Protein AF-A0A530HJR9-F1 (afdb_monomer_lite)

Sequence (172 aa):
MAAIALPEQTGTIELLASYIARRVVVLYAGSAAETLPGGGAPTRAVAVERAIEIIRNPGQGAEQDHAKARELIQILRNITRAGTDVSDEGTTQSELDELDRQLFGRAVELVELHADTIVGLAGNLADRIQVIKEHVTLDAPYLEGLPAVQNISVVEPIPIGDTTKADPIGQD

Secondary structure (DSSP, 8-state):
---PPPSS---SHHHHHHHHHHHHHHHHHHHHHHTS--TT-S-----HHHHHHHHHSTTSS-HHHHHHHHHHHHHHHHHH-TTS-TT-HHHHHHHHHHHHHHHHHHHHHHHHHTHHHHHHHHHHHHHHHHHHSS-----HHHHHT-HHHHT-PPPPPP----GGGSPPP---

Foldseek 3Di:
DDDDDDPDDQPDLVSVLLVLLVLLLVLLLVLQLVQADAPPDPARAGPLVSSCVLCVDPPSPSPVSNVSSLVSLLVSCCQQVVPDDPVPPVVSVVSSVVSNVLSNVVSRVLCRVLVVVSNVVVVVQVVVCVVPVDDDDCDPVNQCPDPSNVPPDDDDTRPRHDSVPPDPDDDD

Structure (mmCIF, N/CA/C/O backbone):
data_AF-A0A530HJR9-F1
#
_entry.id   AF-A0A530HJR9-F1
#
loop_
_atom_site.group_PDB
_atom_site.id
_atom_site.type_symbol
_atom_site.label_atom_id
_atom_site.label_alt_id
_atom_site.label_comp_id
_atom_site.label_asym_id
_atom_site.label_entity_id
_atom_site.label_seq_id
_atom_site.pdbx_PDB_ins_code
_atom_site.Cartn_x
_atom_site.Cartn_y
_atom_site.Cartn_z
_atom_site.occupancy
_atom_site.B_iso_or_equiv
_atom_site.auth_seq_id
_atom_site.auth_comp_id
_atom_site.auth_asym_id
_atom_site.auth_atom_id
_atom_site.pdbx_PDB_model_num
ATOM 1 N N . MET A 1 1 ? -22.389 21.493 7.818 1.00 37.75 1 MET A N 1
ATOM 2 C CA . MET A 1 1 ? -22.276 20.078 7.406 1.00 37.75 1 MET A CA 1
ATOM 3 C C . MET A 1 1 ? -20.924 19.893 6.753 1.00 37.75 1 MET A C 1
ATOM 5 O O . MET A 1 1 ? -20.665 20.562 5.763 1.00 37.75 1 MET A O 1
ATOM 9 N N . ALA A 1 2 ? -20.063 19.058 7.327 1.00 41.16 2 ALA A N 1
ATOM 10 C CA . ALA A 1 2 ? -18.858 18.594 6.650 1.00 41.16 2 ALA A CA 1
ATOM 11 C C . ALA A 1 2 ? -19.210 17.278 5.945 1.00 41.16 2 ALA A C 1
ATOM 13 O O . ALA A 1 2 ? -19.809 16.403 6.564 1.00 41.16 2 ALA A O 1
ATOM 14 N N . ALA A 1 3 ? -18.901 17.171 4.655 1.00 54.25 3 ALA A N 1
ATOM 15 C CA . ALA A 1 3 ? -19.079 15.952 3.877 1.00 54.25 3 ALA A CA 1
ATOM 16 C C . ALA A 1 3 ? -17.716 15.552 3.313 1.00 54.25 3 ALA A C 1
ATOM 18 O O . ALA A 1 3 ? -17.012 16.390 2.750 1.00 54.25 3 ALA A O 1
ATOM 19 N N . ILE A 1 4 ? -17.342 14.287 3.492 1.00 58.69 4 ILE A N 1
ATOM 20 C CA . ILE A 1 4 ? -16.120 13.718 2.925 1.00 58.69 4 ILE A CA 1
ATOM 21 C C . ILE A 1 4 ? -16.528 12.985 1.650 1.00 58.69 4 ILE A C 1
ATOM 23 O O . ILE A 1 4 ? -17.324 12.049 1.700 1.00 58.69 4 ILE A O 1
ATOM 27 N N . ALA A 1 5 ? -16.014 13.435 0.507 1.00 65.25 5 ALA A N 1
ATOM 28 C CA . ALA A 1 5 ? -16.206 12.749 -0.762 1.00 65.25 5 ALA A CA 1
ATOM 29 C C . ALA A 1 5 ? -15.165 11.633 -0.894 1.00 65.25 5 ALA A C 1
ATOM 31 O O . ALA A 1 5 ? -13.962 11.891 -0.846 1.00 65.25 5 ALA A O 1
ATOM 32 N N . LEU A 1 6 ? -15.635 10.399 -1.062 1.00 64.44 6 LEU A N 1
ATOM 33 C CA . LEU A 1 6 ? -14.790 9.259 -1.394 1.00 64.44 6 LEU A CA 1
ATOM 34 C C . LEU A 1 6 ? -14.777 9.050 -2.919 1.00 64.44 6 LEU A C 1
ATOM 36 O O . LEU A 1 6 ? -15.765 9.374 -3.580 1.00 64.44 6 LEU A O 1
ATOM 40 N N . PRO A 1 7 ? -13.697 8.486 -3.487 1.00 71.38 7 PRO A N 1
ATOM 41 C CA . PRO A 1 7 ? -13.641 8.108 -4.902 1.00 71.38 7 PRO A CA 1
ATOM 42 C C . PRO A 1 7 ? -14.666 7.034 -5.289 1.00 71.38 7 PRO A C 1
ATOM 44 O O . PRO A 1 7 ? -15.003 6.903 -6.460 1.00 71.38 7 PRO A O 1
ATOM 47 N N . GLU A 1 8 ? -15.154 6.269 -4.310 1.00 69.56 8 GLU A N 1
ATOM 48 C CA . GLU A 1 8 ? -16.137 5.203 -4.479 1.00 69.56 8 GLU A CA 1
ATOM 49 C C . GLU A 1 8 ? -17.259 5.370 -3.444 1.00 69.56 8 GLU A C 1
ATOM 51 O O . GLU A 1 8 ? -17.004 5.737 -2.294 1.00 69.56 8 GLU A O 1
ATOM 56 N N . GLN A 1 9 ? -18.511 5.116 -3.840 1.00 71.75 9 GLN A N 1
ATOM 57 C CA . GLN A 1 9 ? -19.625 5.086 -2.893 1.00 71.75 9 GLN A CA 1
ATOM 58 C C . GLN A 1 9 ? -19.526 3.829 -2.029 1.00 71.75 9 GLN A C 1
ATOM 60 O O . GLN A 1 9 ? -19.603 2.712 -2.532 1.00 71.75 9 GLN A O 1
ATOM 65 N N . THR A 1 10 ? -19.409 4.004 -0.716 1.00 69.31 10 THR A N 1
ATOM 66 C CA . THR A 1 10 ? -19.407 2.892 0.238 1.00 69.31 10 THR A CA 1
ATOM 67 C C . THR A 1 10 ? -20.781 2.781 0.890 1.00 69.31 10 THR A C 1
ATOM 69 O O . THR A 1 10 ? -21.212 3.704 1.579 1.00 69.31 10 THR A O 1
ATOM 72 N N . GLY A 1 11 ? -21.477 1.664 0.671 1.00 69.44 11 GLY A N 1
ATOM 73 C CA . GLY A 1 11 ? -22.829 1.445 1.200 1.00 69.44 11 GLY A CA 1
ATOM 74 C C . GLY A 1 11 ? -22.893 1.074 2.686 1.00 69.44 11 GLY A C 1
ATOM 75 O O . GLY A 1 11 ? -23.970 1.148 3.270 1.00 69.44 11 GLY A O 1
ATOM 76 N N . THR A 1 12 ? -21.770 0.674 3.300 1.00 84.31 12 THR A N 1
ATOM 77 C CA . THR A 1 12 ? -21.701 0.238 4.707 1.00 84.31 12 THR A CA 1
ATOM 78 C C . THR A 1 12 ? -20.368 0.616 5.365 1.00 84.31 12 THR A C 1
ATOM 80 O O . THR A 1 12 ? -19.401 0.968 4.680 1.00 84.31 12 THR A O 1
ATOM 83 N N . ILE A 1 13 ? -20.303 0.529 6.699 1.00 84.56 13 ILE A N 1
ATOM 84 C CA . ILE A 1 13 ? -19.086 0.817 7.471 1.00 84.56 13 ILE A CA 1
ATOM 85 C C . ILE A 1 13 ? -17.984 -0.228 7.229 1.00 84.56 13 ILE A C 1
ATOM 87 O O . ILE A 1 13 ? -16.803 0.109 7.228 1.00 84.56 13 ILE A O 1
ATOM 91 N N . GLU A 1 14 ? -18.355 -1.469 6.912 1.00 84.69 14 GLU A N 1
ATOM 92 C CA . GLU A 1 14 ? -17.442 -2.545 6.506 1.00 84.69 14 GLU A CA 1
ATOM 93 C C . GLU A 1 14 ? -16.778 -2.222 5.169 1.00 84.69 14 GLU A C 1
ATOM 95 O O . GLU A 1 14 ? -15.564 -2.364 5.011 1.00 84.69 14 GLU A O 1
ATOM 100 N N . LEU A 1 15 ? -17.567 -1.745 4.200 1.00 85.38 15 LEU A N 1
ATOM 101 C CA . LEU A 1 15 ? -17.048 -1.322 2.902 1.00 85.38 15 LEU A CA 1
ATOM 102 C C . LEU A 1 15 ? -16.123 -0.111 3.047 1.00 85.38 15 LEU A C 1
ATOM 104 O O . LEU A 1 15 ? -15.098 -0.045 2.367 1.00 85.38 15 LEU A O 1
ATOM 108 N N . LEU A 1 16 ? -16.438 0.803 3.970 1.00 87.62 16 LEU A N 1
ATOM 109 C CA . LEU A 1 16 ? -15.572 1.928 4.313 1.00 87.62 16 LEU A CA 1
ATOM 110 C C . LEU A 1 16 ? -14.253 1.466 4.948 1.00 87.62 16 LEU A C 1
ATOM 112 O O . LEU A 1 16 ? -13.191 1.893 4.500 1.00 87.62 16 LEU A O 1
ATOM 116 N N . ALA A 1 17 ? -14.293 0.567 5.935 1.00 90.12 17 ALA A N 1
ATOM 117 C CA . ALA A 1 17 ? -13.093 -0.003 6.550 1.00 90.12 17 ALA A CA 1
ATOM 118 C C . ALA A 1 17 ? -12.209 -0.695 5.503 1.00 90.12 17 ALA A C 1
ATOM 120 O O . ALA A 1 17 ? -11.001 -0.457 5.433 1.00 90.12 17 ALA A O 1
ATOM 121 N N . SER A 1 18 ? -12.830 -1.496 4.634 1.00 89.62 18 SER A N 1
ATOM 122 C CA . SER A 1 18 ? -12.152 -2.190 3.542 1.00 89.62 18 SER A CA 1
ATOM 123 C C . SER A 1 18 ? -11.499 -1.213 2.561 1.00 89.62 18 SER A C 1
ATOM 125 O O . SER A 1 18 ? -10.340 -1.392 2.185 1.00 89.62 18 SER A O 1
ATOM 127 N N . TYR A 1 19 ? -12.207 -0.147 2.179 1.00 90.12 19 TYR A N 1
ATOM 128 C CA . TYR A 1 19 ? -11.661 0.916 1.338 1.00 90.12 19 TYR A CA 1
ATOM 129 C C . TYR A 1 19 ? -10.459 1.608 2.001 1.00 90.12 19 TYR A C 1
ATOM 131 O O . TYR A 1 19 ? -9.416 1.771 1.363 1.00 90.12 19 TYR A O 1
ATOM 139 N N . ILE A 1 20 ? -10.571 1.966 3.284 1.00 92.88 20 ILE A N 1
ATOM 140 C CA . ILE A 1 20 ? -9.503 2.623 4.048 1.00 92.88 20 ILE A CA 1
ATOM 141 C C . ILE A 1 20 ? -8.247 1.748 4.082 1.00 92.88 20 ILE A C 1
ATOM 143 O O . ILE A 1 20 ? -7.162 2.231 3.761 1.00 92.88 20 ILE A O 1
ATOM 147 N N . ALA A 1 21 ? -8.377 0.456 4.384 1.00 94.31 21 ALA A N 1
ATOM 148 C CA . ALA A 1 21 ? -7.230 -0.449 4.414 1.00 94.31 21 ALA A CA 1
ATOM 149 C C . ALA A 1 21 ? -6.567 -0.619 3.046 1.00 94.31 21 ALA A C 1
ATOM 151 O O . ALA A 1 21 ? -5.342 -0.543 2.950 1.00 94.31 21 ALA A O 1
ATOM 152 N N . ARG A 1 22 ? -7.355 -0.774 1.969 1.00 93.19 22 ARG A N 1
ATOM 153 C CA . ARG A 1 22 ? -6.808 -0.787 0.600 1.00 93.19 22 ARG A CA 1
ATOM 154 C C . ARG A 1 22 ? -6.042 0.498 0.304 1.00 93.19 22 ARG A C 1
ATOM 156 O O . ARG A 1 22 ? -4.982 0.454 -0.314 1.00 93.19 22 ARG A O 1
ATOM 163 N N . ARG A 1 23 ? -6.549 1.646 0.764 1.00 94.38 23 ARG A N 1
ATOM 164 C CA . ARG A 1 23 ? -5.882 2.930 0.552 1.00 94.38 23 ARG A CA 1
ATOM 165 C C . ARG A 1 23 ? -4.557 3.025 1.304 1.00 94.38 23 ARG A C 1
ATOM 167 O O . ARG A 1 23 ? -3.595 3.497 0.711 1.00 94.38 23 ARG A O 1
ATOM 174 N N . VAL A 1 24 ? -4.488 2.554 2.549 1.00 95.81 24 VAL A N 1
ATOM 175 C CA . VAL A 1 24 ? -3.228 2.494 3.315 1.00 95.81 24 VAL A CA 1
ATOM 176 C C . VAL A 1 24 ? -2.200 1.614 2.606 1.00 95.81 24 VAL A C 1
ATOM 178 O O . VAL A 1 24 ? -1.061 2.034 2.430 1.00 95.81 24 VAL A O 1
ATOM 181 N N . VAL A 1 25 ? -2.611 0.444 2.110 1.00 95.94 25 VAL A N 1
ATOM 182 C CA . VAL A 1 25 ? -1.729 -0.438 1.329 1.00 95.94 25 VAL A CA 1
ATOM 183 C C . VAL A 1 25 ? -1.146 0.272 0.109 1.00 95.94 25 VAL A C 1
ATOM 185 O O . VAL A 1 25 ? 0.053 0.182 -0.132 1.00 95.94 25 VAL A O 1
ATOM 188 N N . VAL A 1 26 ? -1.961 1.022 -0.638 1.00 95.00 26 VAL A N 1
ATOM 189 C CA . VAL A 1 26 ? -1.482 1.800 -1.794 1.00 95.00 26 VAL A CA 1
ATOM 190 C C . VAL A 1 26 ? -0.469 2.872 -1.380 1.00 95.00 26 VAL A C 1
ATOM 192 O O . VAL A 1 26 ? 0.516 3.066 -2.086 1.00 95.00 26 VAL A O 1
ATOM 195 N N . LEU A 1 27 ? -0.681 3.547 -0.245 1.00 95.31 27 LEU A N 1
ATOM 196 C CA . LEU A 1 27 ? 0.254 4.558 0.269 1.00 95.31 27 LEU A CA 1
ATOM 197 C C . LEU A 1 27 ? 1.615 3.942 0.640 1.00 95.31 27 LEU A C 1
ATOM 199 O O . LEU A 1 27 ? 2.647 4.559 0.404 1.00 95.31 27 LEU A O 1
ATOM 203 N N . TYR A 1 28 ? 1.634 2.712 1.160 1.00 96.19 28 TYR A N 1
ATOM 204 C CA . TYR A 1 28 ? 2.874 1.986 1.467 1.00 96.19 28 TYR A CA 1
ATOM 205 C C . TYR A 1 28 ? 3.524 1.308 0.260 1.00 96.19 28 TYR A C 1
ATOM 207 O O . TYR A 1 28 ? 4.741 1.126 0.239 1.00 96.19 28 TYR A O 1
ATOM 215 N N . ALA A 1 29 ? 2.750 0.965 -0.768 1.00 95.50 29 ALA A N 1
ATOM 216 C CA . ALA A 1 29 ? 3.272 0.288 -1.951 1.00 95.50 29 ALA A CA 1
ATOM 217 C C . ALA A 1 29 ? 4.344 1.114 -2.681 1.00 95.50 29 ALA A C 1
ATOM 219 O O . ALA A 1 29 ? 5.265 0.533 -3.248 1.00 95.50 29 ALA A O 1
ATOM 220 N N . GLY A 1 30 ? 4.261 2.450 -2.637 1.00 93.19 30 GLY A N 1
ATOM 221 C CA . GLY A 1 30 ? 5.245 3.339 -3.260 1.00 93.19 30 GLY A CA 1
ATOM 222 C C . GLY A 1 30 ? 6.658 3.145 -2.704 1.00 93.19 30 GLY A C 1
ATOM 223 O O . GLY A 1 30 ? 7.581 2.851 -3.464 1.00 93.19 30 GLY A O 1
A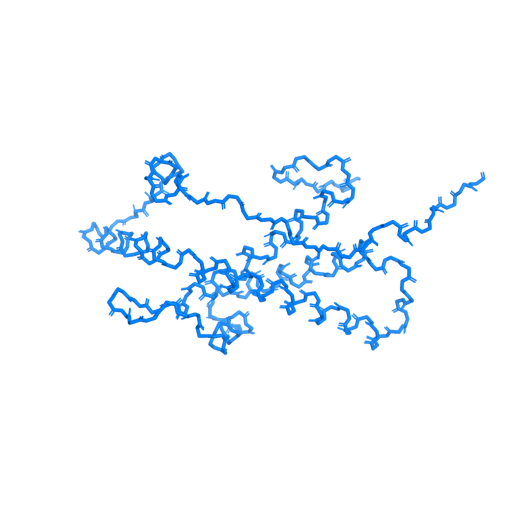TOM 224 N N . SER A 1 31 ? 6.820 3.229 -1.380 1.00 94.19 31 SER A N 1
ATOM 225 C CA . SER A 1 31 ? 8.131 3.059 -0.740 1.00 94.19 31 SER A CA 1
ATOM 226 C C . SER A 1 31 ? 8.650 1.626 -0.843 1.00 94.19 31 SER A C 1
ATOM 228 O O . SER A 1 31 ? 9.850 1.420 -1.006 1.00 94.19 31 SER A O 1
ATOM 230 N N . ALA A 1 32 ? 7.765 0.625 -0.796 1.00 95.25 32 ALA A N 1
ATOM 231 C CA . ALA A 1 32 ? 8.144 -0.768 -1.018 1.00 95.25 32 ALA A CA 1
ATOM 232 C C . ALA A 1 32 ? 8.672 -0.978 -2.448 1.00 95.25 32 ALA A C 1
ATOM 234 O O . ALA A 1 32 ? 9.764 -1.526 -2.628 1.00 95.25 32 ALA A O 1
ATOM 235 N N . ALA A 1 33 ? 7.947 -0.484 -3.457 1.00 94.69 33 ALA A N 1
ATOM 236 C CA . ALA A 1 33 ? 8.311 -0.614 -4.866 1.00 94.69 33 ALA A CA 1
ATOM 237 C C . ALA A 1 33 ? 9.619 0.110 -5.213 1.00 94.69 33 ALA A C 1
ATOM 239 O O . ALA A 1 33 ? 10.381 -0.386 -6.040 1.00 94.69 33 ALA A O 1
ATOM 240 N N . GLU A 1 34 ? 9.922 1.233 -4.557 1.00 93.19 34 GLU A N 1
ATOM 241 C CA . GLU A 1 34 ? 11.183 1.963 -4.742 1.00 93.19 34 GLU A CA 1
ATOM 242 C C . GLU A 1 34 ? 12.420 1.132 -4.363 1.00 93.19 34 GLU A C 1
ATOM 244 O O . GLU A 1 34 ? 13.514 1.352 -4.884 1.00 93.19 34 GLU A O 1
ATOM 249 N N . THR A 1 35 ? 12.259 0.134 -3.493 1.00 94.12 35 THR A N 1
ATOM 250 C CA . THR A 1 35 ? 13.362 -0.757 -3.110 1.00 94.12 35 THR A CA 1
ATOM 251 C C . THR A 1 35 ? 13.527 -1.976 -4.008 1.00 94.12 35 THR A C 1
ATOM 253 O O . THR A 1 35 ? 14.491 -2.724 -3.824 1.00 94.12 35 THR A O 1
ATOM 256 N N . LEU A 1 36 ? 12.622 -2.191 -4.971 1.00 94.50 36 LEU A N 1
ATOM 257 C CA . LEU A 1 36 ? 12.737 -3.319 -5.885 1.00 94.50 36 LEU A CA 1
ATOM 258 C C . LEU A 1 36 ? 14.037 -3.217 -6.691 1.00 94.50 36 LEU A C 1
ATOM 260 O O . LEU A 1 36 ? 14.376 -2.153 -7.221 1.00 94.50 36 LEU A O 1
ATOM 264 N N . PRO A 1 37 ? 14.770 -4.328 -6.844 1.00 89.62 37 PRO A N 1
ATOM 265 C CA . PRO A 1 37 ? 15.963 -4.325 -7.663 1.00 89.62 37 PRO A CA 1
ATOM 266 C C . PRO A 1 37 ? 15.588 -4.176 -9.145 1.00 89.62 37 PRO A C 1
ATOM 268 O O . PRO A 1 37 ? 14.566 -4.694 -9.604 1.00 89.62 37 PRO A O 1
ATOM 271 N N . GLY A 1 38 ? 16.443 -3.485 -9.906 1.00 82.25 38 GLY A N 1
ATOM 272 C CA . GLY A 1 38 ? 16.251 -3.233 -11.337 1.00 82.25 38 GLY A CA 1
ATOM 273 C C . GLY A 1 38 ? 16.270 -4.497 -12.209 1.00 82.25 38 GLY A C 1
ATOM 274 O O . GLY A 1 38 ? 16.416 -5.625 -11.734 1.00 82.25 38 GLY A O 1
ATOM 275 N N . GLY A 1 39 ? 16.083 -4.332 -13.521 1.00 76.44 39 GLY A N 1
ATOM 276 C CA . GLY A 1 39 ? 16.061 -5.447 -14.477 1.00 76.44 39 GLY A CA 1
ATOM 277 C C . GLY A 1 39 ? 17.303 -6.348 -14.384 1.00 76.44 39 GLY A C 1
ATOM 278 O O . GLY A 1 39 ? 18.424 -5.850 -14.385 1.00 76.44 39 GLY A O 1
ATOM 279 N N . GLY A 1 40 ? 17.100 -7.671 -14.310 1.00 72.19 40 GLY A N 1
ATOM 280 C CA . GLY A 1 40 ? 18.180 -8.672 -14.301 1.00 72.19 40 GLY A CA 1
ATOM 281 C C . GLY A 1 40 ? 18.601 -9.200 -12.924 1.00 72.19 40 GLY A C 1
ATOM 282 O O . GLY A 1 40 ? 19.482 -10.055 -12.853 1.00 72.19 40 GLY A O 1
ATOM 283 N N . ALA A 1 41 ? 17.985 -8.732 -11.836 1.00 81.75 41 ALA A N 1
ATOM 284 C CA . ALA A 1 41 ? 18.223 -9.289 -10.508 1.00 81.75 41 ALA A CA 1
ATOM 285 C C . ALA A 1 41 ? 17.669 -10.725 -10.369 1.00 81.75 41 ALA A C 1
ATOM 287 O O . ALA A 1 41 ? 16.609 -11.022 -10.923 1.00 81.75 41 ALA A O 1
ATOM 288 N N . PRO A 1 42 ? 18.352 -11.612 -9.618 1.00 75.69 42 PRO A N 1
ATOM 289 C CA . PRO A 1 42 ? 17.934 -13.006 -9.447 1.00 75.69 42 PRO A CA 1
ATOM 290 C C . PRO A 1 42 ? 16.678 -13.154 -8.579 1.00 75.69 42 PRO A C 1
ATOM 292 O O . PRO A 1 42 ? 15.971 -14.151 -8.691 1.00 75.69 42 PRO A O 1
ATOM 295 N N . THR A 1 43 ? 16.403 -12.176 -7.715 1.00 82.19 43 THR A N 1
ATOM 296 C CA . THR A 1 43 ? 15.214 -12.120 -6.865 1.00 82.19 43 THR A CA 1
ATOM 297 C C . THR A 1 43 ? 14.575 -10.741 -6.959 1.00 82.19 43 THR A C 1
ATOM 299 O O . THR A 1 43 ? 15.256 -9.732 -7.147 1.00 82.19 43 THR A O 1
ATOM 302 N N . ARG A 1 44 ? 13.248 -10.704 -6.829 1.00 84.88 44 ARG A N 1
ATOM 303 C CA . ARG A 1 44 ? 12.426 -9.488 -6.841 1.00 84.88 44 ARG A CA 1
ATOM 304 C C . ARG A 1 44 ? 11.871 -9.182 -5.449 1.00 84.88 44 ARG A C 1
ATOM 306 O O . ARG A 1 44 ? 10.683 -8.934 -5.294 1.00 84.88 44 ARG A O 1
ATOM 313 N N . ALA A 1 45 ? 12.737 -9.276 -4.446 1.00 92.75 45 ALA A N 1
ATOM 314 C CA . ALA A 1 45 ? 12.359 -9.038 -3.061 1.00 92.75 45 ALA A CA 1
ATOM 315 C C . ALA A 1 45 ? 12.468 -7.550 -2.719 1.00 92.75 45 ALA A C 1
ATOM 317 O O . ALA A 1 45 ? 13.407 -6.872 -3.151 1.00 92.75 45 ALA A O 1
ATOM 318 N N . VAL A 1 46 ? 11.520 -7.064 -1.929 1.00 94.31 46 VAL A N 1
ATOM 319 C CA . VAL A 1 46 ? 11.540 -5.722 -1.347 1.00 94.31 46 VAL A CA 1
ATOM 320 C C . VAL A 1 46 ? 12.610 -5.682 -0.255 1.00 94.31 46 VAL A C 1
ATOM 322 O O . VAL A 1 46 ? 12.690 -6.570 0.594 1.00 94.31 46 VAL A O 1
ATOM 325 N N . ALA A 1 47 ? 13.429 -4.629 -0.238 1.00 94.75 47 ALA A N 1
ATOM 326 C CA . ALA A 1 47 ? 14.348 -4.389 0.872 1.00 94.75 47 ALA A CA 1
ATOM 327 C C . ALA A 1 47 ? 13.577 -3.706 2.010 1.00 94.75 47 ALA A C 1
ATOM 329 O O . ALA A 1 47 ? 13.533 -2.478 2.094 1.00 94.75 47 ALA A O 1
ATOM 330 N N . VAL A 1 48 ? 12.931 -4.513 2.854 1.00 94.19 48 VAL A N 1
ATOM 331 C CA . VAL A 1 48 ? 11.964 -4.077 3.876 1.00 94.19 48 VAL A CA 1
ATOM 332 C C . VAL A 1 48 ? 12.504 -2.956 4.763 1.00 94.19 48 VAL A C 1
ATOM 334 O O . VAL A 1 48 ? 11.835 -1.940 4.938 1.00 94.19 48 VAL A O 1
ATOM 337 N N . GLU A 1 49 ? 13.723 -3.088 5.279 1.00 93.56 49 GLU A N 1
ATOM 338 C CA . GLU A 1 49 ? 14.342 -2.087 6.154 1.00 93.56 49 GLU A CA 1
ATOM 339 C C . GLU A 1 49 ? 14.496 -0.747 5.434 1.00 93.56 49 GLU A C 1
ATOM 341 O O . GLU A 1 49 ? 14.154 0.302 5.977 1.00 93.56 49 GLU A O 1
ATOM 346 N N . ARG A 1 50 ? 14.917 -0.783 4.168 1.00 92.06 50 ARG A N 1
ATOM 347 C CA . ARG A 1 50 ? 15.049 0.415 3.340 1.00 92.06 50 ARG A CA 1
ATOM 348 C C . ARG A 1 50 ? 13.688 1.017 2.990 1.00 92.06 50 ARG A C 1
ATOM 350 O O . ARG A 1 50 ? 13.557 2.234 2.953 1.00 92.06 50 ARG A O 1
ATOM 357 N N . ALA A 1 51 ? 12.665 0.198 2.762 1.00 93.31 51 ALA A N 1
ATOM 358 C CA . ALA A 1 51 ? 11.310 0.682 2.496 1.00 93.31 51 ALA A CA 1
ATOM 359 C C . ALA A 1 51 ? 10.726 1.398 3.726 1.00 93.31 51 ALA A C 1
ATOM 361 O O . ALA A 1 51 ? 10.055 2.425 3.590 1.00 93.31 51 ALA A O 1
ATOM 362 N N . ILE A 1 52 ? 11.033 0.892 4.927 1.00 91.94 52 ILE A N 1
ATOM 363 C CA . ILE A 1 52 ? 10.708 1.537 6.205 1.00 91.94 52 ILE A CA 1
ATOM 364 C C . ILE A 1 52 ? 11.470 2.858 6.351 1.00 91.94 52 ILE A C 1
ATOM 366 O O . ILE A 1 52 ? 10.883 3.859 6.760 1.00 91.94 52 ILE A O 1
ATOM 370 N N . GLU A 1 53 ? 12.756 2.892 6.004 1.00 91.12 53 GLU A N 1
ATOM 371 C CA . GLU A 1 53 ? 13.534 4.134 6.003 1.00 91.12 53 GLU A CA 1
ATOM 372 C C . GLU A 1 53 ? 12.933 5.172 5.049 1.00 91.12 53 GLU A C 1
ATOM 374 O O . GLU A 1 53 ? 12.769 6.321 5.446 1.00 91.12 53 GLU A O 1
ATOM 379 N N . ILE A 1 54 ? 12.543 4.780 3.834 1.00 89.75 54 ILE A N 1
ATOM 380 C CA . ILE A 1 54 ? 11.949 5.688 2.843 1.00 89.75 54 ILE A CA 1
ATOM 381 C C . ILE A 1 54 ? 10.634 6.277 3.357 1.00 89.75 54 ILE A C 1
ATOM 383 O O . ILE A 1 54 ? 10.457 7.493 3.342 1.00 89.75 54 ILE A O 1
ATOM 387 N N . ILE A 1 55 ? 9.714 5.438 3.848 1.00 88.56 55 ILE A N 1
ATOM 388 C CA . ILE A 1 55 ? 8.387 5.910 4.276 1.00 88.56 55 ILE A CA 1
ATOM 389 C C . ILE A 1 55 ? 8.456 6.740 5.563 1.00 88.56 55 ILE A C 1
ATOM 391 O O . ILE A 1 55 ? 7.690 7.686 5.733 1.00 88.56 55 ILE A O 1
ATOM 395 N N . ARG A 1 56 ? 9.383 6.429 6.479 1.00 84.81 56 ARG A N 1
ATOM 396 C CA . ARG A 1 56 ? 9.455 7.088 7.793 1.00 84.81 56 ARG A CA 1
ATOM 397 C C . ARG A 1 56 ? 10.370 8.309 7.829 1.00 84.81 56 ARG A C 1
ATOM 399 O O . ARG A 1 56 ? 10.211 9.112 8.748 1.00 84.81 56 ARG A O 1
ATOM 406 N N . ASN A 1 57 ? 11.282 8.480 6.870 1.00 82.62 57 ASN A N 1
ATOM 407 C CA . ASN A 1 57 ? 12.207 9.611 6.865 1.00 82.62 57 ASN A CA 1
ATOM 408 C C . ASN A 1 57 ? 11.640 10.833 6.118 1.00 82.62 57 ASN A C 1
ATOM 410 O O . ASN A 1 57 ? 11.392 10.767 4.910 1.00 82.62 57 ASN A O 1
ATOM 414 N N . PRO A 1 58 ? 11.509 11.989 6.798 1.00 69.25 58 PRO A N 1
ATOM 415 C CA . PRO A 1 58 ? 11.171 13.247 6.145 1.00 69.25 58 PRO A CA 1
ATOM 416 C C . PRO A 1 58 ? 12.177 13.590 5.038 1.00 69.25 58 PRO A C 1
ATOM 418 O O . PRO A 1 58 ? 13.382 13.383 5.188 1.00 69.25 58 PRO A O 1
ATOM 421 N N . GLY A 1 59 ? 11.689 14.135 3.923 1.00 68.25 59 GLY A N 1
ATOM 422 C CA . GLY A 1 59 ? 12.536 14.575 2.807 1.00 68.25 59 GLY A CA 1
ATOM 423 C C . GLY A 1 59 ? 12.905 13.511 1.764 1.00 68.25 59 GLY A C 1
ATOM 424 O O . GLY A 1 59 ? 13.506 13.872 0.756 1.00 68.25 59 GLY A O 1
ATOM 425 N N . GLN A 1 60 ? 12.501 12.245 1.930 1.00 70.94 60 GLN A N 1
ATOM 426 C CA . GLN A 1 60 ? 12.642 11.205 0.890 1.00 70.94 60 GLN A CA 1
ATOM 427 C C . GLN A 1 60 ? 11.404 11.075 -0.018 1.00 70.94 60 GLN A C 1
ATOM 429 O O . GLN A 1 60 ? 11.215 10.074 -0.692 1.00 70.94 60 GLN A O 1
ATOM 434 N N . GLY A 1 61 ? 10.534 12.091 -0.042 1.00 74.75 61 GLY A N 1
ATOM 435 C CA . GLY A 1 61 ? 9.367 12.145 -0.933 1.00 74.75 61 GLY A CA 1
ATOM 436 C C . GLY A 1 61 ? 8.122 11.395 -0.441 1.00 74.75 61 GLY A C 1
ATOM 437 O O . GLY A 1 61 ? 7.024 11.749 -0.855 1.00 74.75 61 GLY A O 1
ATOM 438 N N . ALA A 1 62 ? 8.256 10.454 0.499 1.00 85.06 62 ALA A N 1
ATOM 439 C CA . ALA A 1 62 ? 7.147 9.629 0.997 1.00 85.06 62 ALA A CA 1
ATOM 440 C C . ALA A 1 62 ? 6.448 10.174 2.267 1.00 85.06 62 ALA A C 1
ATOM 442 O O . ALA A 1 62 ? 5.517 9.564 2.792 1.00 85.06 62 ALA A O 1
ATOM 443 N N . GLU A 1 63 ? 6.852 11.350 2.761 1.00 85.88 63 GLU A N 1
ATOM 444 C CA . GLU A 1 63 ? 6.320 11.959 3.994 1.00 85.88 63 GLU A CA 1
ATOM 445 C C . GLU A 1 63 ? 4.799 12.174 3.948 1.00 85.88 63 GLU A C 1
ATOM 447 O O . GLU A 1 63 ? 4.094 11.907 4.923 1.00 85.88 63 GLU A O 1
ATOM 452 N N . GLN A 1 64 ? 4.279 12.625 2.802 1.00 88.50 64 GLN A N 1
ATOM 453 C CA . GLN A 1 64 ? 2.842 12.843 2.631 1.00 88.50 64 GLN A CA 1
ATOM 454 C C . GLN A 1 64 ? 2.056 11.533 2.663 1.00 88.50 64 GLN A C 1
ATOM 456 O O . GLN A 1 64 ? 0.944 11.499 3.195 1.00 88.50 64 GLN A O 1
ATOM 461 N N . ASP A 1 65 ? 2.622 10.467 2.101 1.00 91.50 65 ASP A N 1
ATOM 462 C CA . ASP A 1 65 ? 1.981 9.158 2.074 1.00 91.50 65 ASP A CA 1
ATOM 463 C C . ASP A 1 65 ? 1.976 8.537 3.468 1.00 91.50 65 ASP A C 1
ATOM 465 O O . ASP A 1 65 ? 0.939 8.052 3.921 1.00 91.50 65 ASP A O 1
ATOM 469 N N . HIS A 1 66 ? 3.081 8.668 4.202 1.00 91.81 66 HIS A N 1
ATOM 470 C CA . HIS A 1 66 ? 3.175 8.231 5.589 1.00 91.81 66 HIS A CA 1
ATOM 471 C C . HIS A 1 66 ? 2.210 8.988 6.509 1.00 91.81 66 HIS A C 1
ATOM 473 O O . HIS A 1 66 ? 1.509 8.369 7.310 1.00 91.81 66 HIS A O 1
ATOM 479 N N . ALA A 1 67 ? 2.113 10.316 6.384 1.00 91.94 67 ALA A N 1
ATOM 480 C CA . ALA A 1 67 ? 1.176 11.111 7.177 1.00 91.94 67 ALA A CA 1
ATOM 481 C C . ALA A 1 67 ? -0.277 10.660 6.952 1.00 91.94 67 ALA A C 1
ATOM 483 O O . ALA A 1 67 ? -0.989 10.380 7.918 1.00 91.94 67 ALA A O 1
ATOM 484 N N . LYS A 1 68 ? -0.680 10.491 5.686 1.00 93.94 68 LYS A N 1
ATOM 485 C CA . LYS A 1 68 ? -2.022 10.010 5.321 1.00 93.94 68 LYS A CA 1
ATOM 486 C C . LYS A 1 68 ? -2.278 8.584 5.799 1.00 93.94 68 LYS A C 1
ATOM 488 O O . LYS A 1 68 ? -3.376 8.294 6.263 1.00 93.94 68 LYS A O 1
ATOM 493 N N . ALA A 1 69 ? -1.290 7.697 5.701 1.00 94.88 69 ALA A N 1
ATOM 494 C CA . ALA A 1 69 ? -1.421 6.322 6.167 1.00 94.88 69 ALA A CA 1
ATOM 495 C C . ALA A 1 69 ? -1.712 6.279 7.674 1.00 94.88 69 ALA A C 1
ATOM 497 O O . ALA A 1 69 ? -2.664 5.621 8.087 1.00 94.88 69 ALA A O 1
ATOM 498 N N . ARG A 1 70 ? -0.982 7.059 8.484 1.00 95.00 70 ARG A N 1
ATOM 499 C CA . ARG A 1 70 ? -1.214 7.134 9.937 1.00 95.00 70 ARG A CA 1
ATOM 500 C C . ARG A 1 70 ? -2.606 7.649 10.293 1.00 95.00 70 ARG A C 1
ATOM 502 O O . ARG A 1 70 ? -3.242 7.093 11.184 1.00 95.00 70 ARG A O 1
ATOM 509 N N . GLU A 1 71 ? -3.094 8.681 9.609 1.00 95.38 71 GLU A N 1
ATOM 510 C CA . GLU A 1 71 ? -4.453 9.202 9.828 1.00 95.38 71 GLU A CA 1
ATOM 511 C C . GLU A 1 71 ? -5.519 8.151 9.493 1.00 95.38 71 GLU A C 1
ATOM 513 O O . GLU A 1 71 ? -6.448 7.916 10.267 1.00 95.38 71 GLU A O 1
ATOM 518 N N . LEU A 1 72 ? -5.360 7.464 8.362 1.00 95.69 72 LEU A N 1
ATOM 519 C CA . LEU A 1 72 ? -6.272 6.408 7.934 1.00 95.69 72 LEU A CA 1
ATOM 520 C C . LEU A 1 72 ? -6.248 5.196 8.875 1.00 95.69 72 LEU A C 1
ATOM 522 O O . LEU A 1 72 ? -7.304 4.627 9.140 1.00 95.69 72 LEU A O 1
ATOM 526 N N . ILE A 1 73 ? -5.086 4.831 9.423 1.00 95.56 73 ILE A N 1
ATOM 527 C CA . ILE A 1 73 ? -4.954 3.759 10.421 1.00 95.56 73 ILE A CA 1
ATOM 528 C C . ILE A 1 73 ? -5.700 4.117 11.711 1.00 95.56 73 ILE A C 1
ATOM 530 O O . ILE A 1 73 ? -6.393 3.262 12.262 1.00 95.56 73 ILE A O 1
ATOM 534 N N . GLN A 1 74 ? -5.643 5.373 12.164 1.00 94.12 74 GLN A N 1
ATOM 535 C CA . GLN A 1 74 ? -6.423 5.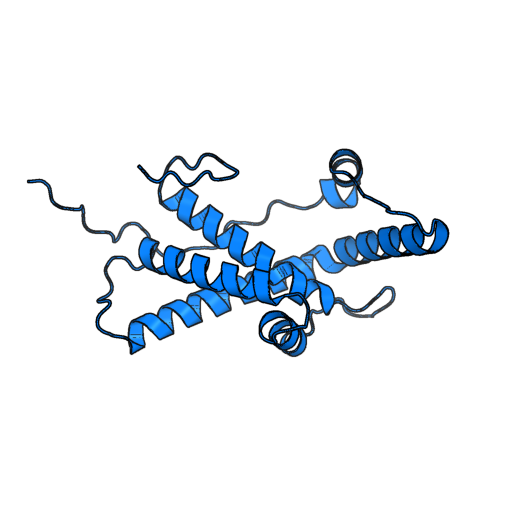814 13.329 1.00 94.12 74 GLN A CA 1
ATOM 536 C C . GLN A 1 74 ? -7.930 5.679 13.089 1.00 94.12 74 GLN A C 1
ATOM 538 O O . GLN A 1 74 ? -8.656 5.157 13.937 1.00 94.12 74 GLN A O 1
ATOM 543 N N . ILE A 1 75 ? -8.410 6.097 11.915 1.00 93.06 75 ILE A N 1
ATOM 544 C CA . ILE A 1 75 ? -9.825 5.947 11.546 1.00 93.06 75 ILE A CA 1
ATOM 545 C C . ILE A 1 75 ? -10.200 4.463 11.475 1.00 93.06 75 ILE A C 1
ATOM 547 O O . ILE A 1 75 ? -11.236 4.059 12.003 1.00 93.06 75 ILE A O 1
ATOM 551 N N . LEU A 1 76 ? -9.347 3.637 10.866 1.00 93.00 76 LEU A N 1
ATOM 552 C CA . LEU A 1 76 ? -9.576 2.202 10.742 1.00 93.00 76 LEU A CA 1
ATOM 553 C C . LEU A 1 76 ? -9.656 1.515 12.106 1.00 93.00 76 LEU A C 1
ATOM 555 O O . LEU A 1 76 ? -10.552 0.698 12.328 1.00 93.00 76 LEU A O 1
ATOM 559 N N . ARG A 1 77 ? -8.771 1.875 13.041 1.00 92.88 77 ARG A N 1
ATOM 560 C CA . ARG A 1 77 ? -8.825 1.409 14.430 1.00 92.88 77 ARG A CA 1
ATOM 561 C C . ARG A 1 77 ? -10.162 1.769 15.055 1.00 92.88 77 ARG A C 1
ATOM 563 O O . ARG A 1 77 ? -10.811 0.903 15.624 1.00 92.88 77 ARG A O 1
ATOM 570 N N . ASN A 1 78 ? -10.605 3.016 14.922 1.00 89.94 78 ASN A N 1
ATOM 571 C CA . ASN A 1 78 ? -11.864 3.459 15.523 1.00 89.94 78 ASN A CA 1
ATOM 572 C C . ASN A 1 78 ? -13.080 2.703 14.977 1.00 89.94 78 ASN A C 1
ATOM 574 O O . ASN A 1 78 ? -14.005 2.423 15.731 1.00 89.94 78 ASN A O 1
ATOM 578 N N . ILE A 1 79 ? -13.061 2.330 13.697 1.00 89.56 79 ILE A N 1
ATOM 579 C CA . ILE A 1 79 ? -14.122 1.517 13.091 1.00 89.56 79 ILE A CA 1
ATOM 580 C C . ILE A 1 79 ? -14.078 0.067 13.600 1.00 89.56 79 ILE A C 1
ATOM 582 O O . ILE A 1 79 ? -15.114 -0.536 13.855 1.00 89.56 79 ILE A O 1
ATOM 586 N N . THR A 1 80 ? -12.884 -0.506 13.738 1.00 88.62 80 THR A N 1
ATOM 587 C CA . THR A 1 80 ? -12.698 -1.959 13.927 1.00 88.62 80 THR A CA 1
ATOM 588 C C . THR A 1 80 ? -12.519 -2.374 15.385 1.00 88.62 80 THR A C 1
ATOM 590 O O . THR A 1 80 ? -12.687 -3.542 15.723 1.00 88.62 80 THR A O 1
ATOM 593 N N . ARG A 1 81 ? -12.189 -1.421 16.261 1.00 85.31 81 ARG A N 1
ATOM 594 C CA . ARG A 1 81 ? -11.920 -1.594 17.697 1.00 85.31 81 ARG A CA 1
ATOM 595 C C . ARG A 1 81 ? -12.796 -0.660 18.540 1.00 85.31 81 ARG A C 1
ATOM 597 O O . ARG A 1 81 ? -12.378 -0.178 19.588 1.00 85.31 81 ARG A O 1
ATOM 604 N N . ALA A 1 82 ? -14.020 -0.391 18.077 1.00 75.44 82 ALA A N 1
ATOM 605 C CA . ALA A 1 82 ? -14.939 0.575 18.690 1.00 75.44 82 ALA A CA 1
ATOM 606 C C . ALA A 1 82 ? -15.278 0.277 20.169 1.00 75.44 82 ALA A C 1
ATOM 608 O O . ALA A 1 82 ? -15.651 1.189 20.898 1.00 75.44 82 ALA A O 1
ATOM 609 N N . GLY A 1 83 ? -15.129 -0.977 20.615 1.00 72.69 83 GLY A N 1
ATOM 610 C CA . GLY A 1 83 ? -15.376 -1.404 21.998 1.00 72.69 83 GLY A CA 1
ATOM 611 C C . GLY A 1 83 ? -14.169 -1.335 22.945 1.00 72.69 83 GLY A C 1
ATOM 612 O O . GLY A 1 83 ? -14.304 -1.692 24.113 1.00 72.69 83 GLY A O 1
ATOM 613 N N . THR A 1 84 ? -12.990 -0.923 22.471 1.00 77.94 84 THR A N 1
ATOM 614 C CA . THR A 1 84 ? -11.780 -0.828 23.302 1.00 77.94 84 THR A CA 1
ATOM 615 C C . THR A 1 84 ? -11.730 0.524 24.023 1.00 77.94 84 THR A C 1
ATOM 617 O O . THR A 1 84 ? -11.858 1.570 23.382 1.00 77.94 84 THR A O 1
ATOM 620 N N . ASP A 1 85 ? -11.485 0.508 25.338 1.00 75.56 85 ASP A N 1
ATOM 621 C CA . ASP A 1 85 ? -11.307 1.715 26.154 1.00 75.56 85 ASP A CA 1
ATOM 622 C C . ASP A 1 85 ? -10.134 2.563 25.633 1.00 75.56 85 ASP A C 1
ATOM 624 O O . ASP A 1 85 ? -8.974 2.157 25.666 1.00 75.56 85 ASP A O 1
ATOM 628 N N . VAL A 1 86 ? -10.457 3.755 25.136 1.00 74.19 86 VAL A N 1
ATOM 629 C CA . VAL A 1 86 ? -9.498 4.731 24.594 1.00 74.19 86 VAL A CA 1
ATOM 630 C C . VAL A 1 86 ? -8.647 5.407 25.672 1.00 74.19 86 VAL A C 1
ATOM 632 O O . VAL A 1 86 ? -7.691 6.098 25.330 1.00 74.19 86 VAL A O 1
ATOM 635 N N . SER A 1 87 ? -8.968 5.228 26.957 1.00 77.75 87 SER A N 1
ATOM 636 C CA . SER A 1 87 ? -8.149 5.738 28.062 1.00 77.75 87 SER A CA 1
ATOM 637 C C . SER A 1 87 ? -6.917 4.875 28.355 1.00 77.75 87 SER A C 1
ATOM 639 O O . SER A 1 87 ? -5.987 5.346 29.012 1.00 77.75 87 SER A O 1
ATOM 641 N N . ASP A 1 88 ? -6.862 3.652 27.817 1.00 84.25 88 ASP A N 1
ATOM 642 C CA . ASP A 1 88 ? -5.652 2.835 27.810 1.00 84.25 88 ASP A CA 1
ATOM 643 C C . ASP A 1 88 ? -4.793 3.167 26.580 1.00 84.25 88 ASP A C 1
ATOM 645 O O . ASP A 1 88 ? -4.950 2.616 25.481 1.00 84.25 88 ASP A O 1
ATOM 649 N N . GLU A 1 89 ? -3.858 4.097 26.779 1.00 85.94 89 GLU A N 1
ATOM 650 C CA . GLU A 1 89 ? -2.885 4.511 25.764 1.00 85.94 89 GLU A CA 1
ATOM 651 C C . GLU A 1 89 ? -2.023 3.336 25.272 1.00 85.94 89 GLU A C 1
ATOM 653 O O . GLU A 1 89 ? -1.687 3.273 24.088 1.00 85.94 89 GLU A O 1
ATOM 658 N N . GLY A 1 90 ? -1.696 2.380 26.149 1.00 88.25 90 GLY A N 1
ATOM 659 C CA . GLY A 1 90 ? -0.869 1.223 25.806 1.00 88.25 90 GLY A CA 1
ATOM 660 C C . GLY A 1 90 ? -1.592 0.267 24.862 1.00 88.25 90 GLY A C 1
ATOM 661 O O . GLY A 1 90 ? -1.037 -0.136 23.836 1.00 88.25 90 GLY A O 1
ATOM 662 N N . THR A 1 91 ? -2.854 -0.041 25.164 1.00 87.38 91 THR A N 1
ATOM 663 C CA . THR A 1 91 ? -3.698 -0.855 24.278 1.00 87.38 91 THR A CA 1
ATOM 664 C C . THR A 1 91 ? -3.941 -0.146 22.948 1.00 87.38 91 THR A C 1
ATOM 666 O O . THR A 1 91 ? -3.779 -0.756 21.891 1.00 87.38 91 THR A O 1
ATOM 669 N N . THR A 1 92 ? -4.239 1.156 22.975 1.00 89.69 92 THR A N 1
ATOM 670 C CA . THR A 1 92 ? -4.463 1.946 21.754 1.00 89.69 92 THR A CA 1
ATOM 671 C C . THR A 1 92 ? -3.235 1.937 20.844 1.00 89.69 92 THR A C 1
ATOM 673 O O . THR A 1 92 ? -3.359 1.672 19.647 1.00 89.69 92 THR A O 1
ATOM 676 N N . GLN A 1 93 ? -2.038 2.170 21.391 1.00 91.69 93 GLN A N 1
ATOM 677 C CA . GLN A 1 93 ? -0.808 2.151 20.599 1.00 91.69 93 GLN A CA 1
ATOM 678 C C . GLN A 1 93 ? -0.520 0.755 20.033 1.00 91.69 93 GLN A C 1
ATOM 680 O O . GLN A 1 93 ? -0.151 0.635 18.867 1.00 91.69 93 GLN A O 1
ATOM 685 N N . SER A 1 94 ? -0.748 -0.303 20.816 1.00 91.75 94 SER A N 1
ATOM 686 C CA . SER A 1 94 ? -0.552 -1.679 20.350 1.00 91.75 94 SER A CA 1
ATOM 687 C C . SER A 1 94 ? -1.466 -2.043 19.175 1.00 91.75 94 SER A C 1
ATOM 689 O O . SER A 1 94 ? -1.031 -2.745 18.264 1.00 91.75 94 SER A O 1
ATOM 691 N N . GLU A 1 95 ? -2.722 -1.592 19.175 1.00 92.38 95 GLU A N 1
ATOM 692 C CA . GLU A 1 95 ? -3.659 -1.823 18.066 1.00 92.38 95 GLU A CA 1
ATOM 693 C C . GLU A 1 95 ? -3.257 -1.048 16.803 1.00 92.38 95 GLU A C 1
ATOM 695 O O . GLU A 1 95 ? -3.365 -1.570 15.692 1.00 92.38 95 GLU A O 1
ATOM 700 N N . LEU A 1 96 ? -2.773 0.189 16.960 1.00 94.25 96 LEU A N 1
ATOM 701 C CA . LEU A 1 96 ? -2.261 0.989 15.845 1.00 94.25 96 LEU A CA 1
ATOM 702 C C . LEU A 1 96 ? -1.009 0.350 15.231 1.00 94.25 96 LEU A C 1
ATOM 704 O O . LEU A 1 96 ? -0.921 0.258 14.008 1.00 94.25 96 LEU A O 1
ATOM 708 N N . ASP A 1 97 ? -0.084 -0.141 16.058 1.00 94.00 97 ASP A N 1
ATOM 709 C CA . ASP A 1 97 ? 1.131 -0.831 15.609 1.00 94.00 97 ASP A CA 1
ATOM 710 C C . ASP A 1 97 ? 0.814 -2.161 14.904 1.00 94.00 97 ASP A C 1
ATOM 712 O O . ASP A 1 97 ? 1.491 -2.541 13.944 1.00 94.00 97 ASP A O 1
ATOM 716 N N . GLU A 1 98 ? -0.213 -2.882 15.368 1.00 94.00 98 GLU A N 1
ATOM 717 C CA . GLU A 1 98 ? -0.705 -4.101 14.719 1.00 94.00 98 GLU A CA 1
ATOM 718 C C . GLU A 1 98 ? -1.242 -3.795 13.314 1.00 94.00 98 GLU A C 1
ATOM 720 O O . GLU A 1 98 ? -0.820 -4.434 12.346 1.00 94.00 98 GLU A O 1
ATOM 725 N N . LEU A 1 99 ? -2.121 -2.794 13.191 1.00 94.50 99 LEU A N 1
ATOM 726 C CA . LEU A 1 99 ? -2.678 -2.367 11.905 1.00 94.50 99 LEU A CA 1
ATOM 727 C C . LEU A 1 99 ? -1.591 -1.846 10.959 1.00 94.50 99 LEU A C 1
ATOM 729 O O . LEU A 1 99 ? -1.581 -2.220 9.787 1.00 94.50 99 LEU A O 1
ATOM 733 N N . ASP A 1 100 ? -0.656 -1.031 11.457 1.00 94.88 100 ASP A N 1
ATOM 734 C CA . ASP A 1 100 ? 0.480 -0.528 10.677 1.00 94.88 100 ASP A CA 1
ATOM 735 C C . ASP A 1 100 ? 1.289 -1.683 10.080 1.00 94.88 100 ASP A C 1
ATOM 737 O O . ASP A 1 100 ? 1.485 -1.758 8.865 1.00 94.88 100 ASP A O 1
ATOM 741 N N . ARG A 1 101 ? 1.684 -2.643 10.925 1.00 94.69 101 ARG A N 1
ATOM 742 C CA . ARG A 1 101 ? 2.471 -3.808 10.508 1.00 94.69 101 ARG A CA 1
ATOM 743 C C . ARG A 1 101 ? 1.719 -4.678 9.508 1.00 94.69 101 ARG A C 1
ATOM 745 O O . ARG A 1 101 ? 2.315 -5.106 8.522 1.00 94.69 101 ARG A O 1
ATOM 752 N N . GLN A 1 102 ? 0.439 -4.951 9.753 1.00 94.88 102 GLN A N 1
ATOM 753 C CA . GLN A 1 102 ? -0.381 -5.788 8.878 1.00 94.88 102 GLN A CA 1
ATOM 754 C C . GLN A 1 102 ? -0.522 -5.158 7.486 1.00 94.88 102 GLN A C 1
ATOM 756 O O . GLN A 1 102 ? -0.322 -5.830 6.474 1.00 94.88 102 GLN A O 1
ATOM 761 N N . LEU A 1 103 ? -0.845 -3.866 7.426 1.00 96.06 103 LEU A N 1
ATOM 762 C CA . LEU A 1 103 ? -1.074 -3.159 6.167 1.00 96.06 103 LEU A CA 1
ATOM 763 C C . LEU A 1 103 ? 0.233 -2.921 5.407 1.00 96.06 103 LEU A C 1
ATOM 765 O O . LEU A 1 103 ? 0.260 -3.063 4.185 1.00 96.06 103 LEU A O 1
ATOM 769 N N . PHE A 1 104 ? 1.329 -2.625 6.106 1.00 95.56 104 PHE A N 1
ATOM 770 C CA . PHE A 1 104 ? 2.648 -2.529 5.485 1.00 95.56 104 PHE A CA 1
ATOM 771 C C . PHE A 1 104 ? 3.113 -3.881 4.935 1.00 95.56 104 PHE A C 1
ATOM 773 O O . PHE A 1 104 ? 3.504 -3.963 3.773 1.00 95.56 104 PHE A O 1
ATOM 780 N N . GLY A 1 105 ? 2.992 -4.959 5.720 1.00 95.19 105 GLY A N 1
ATOM 781 C CA . GLY A 1 105 ? 3.304 -6.317 5.264 1.00 95.19 105 GLY A CA 1
ATOM 782 C C . GLY A 1 105 ? 2.503 -6.697 4.021 1.00 95.19 105 GLY A C 1
ATOM 783 O O . GLY A 1 105 ? 3.061 -7.195 3.046 1.00 95.19 105 GLY A O 1
ATOM 784 N N . ARG A 1 106 ? 1.216 -6.340 3.989 1.00 95.19 106 ARG A N 1
ATOM 785 C CA . ARG A 1 106 ? 0.377 -6.555 2.811 1.00 95.19 106 ARG A CA 1
ATOM 786 C C . ARG A 1 106 ? 0.843 -5.774 1.581 1.00 95.19 106 ARG A C 1
ATOM 788 O O . ARG A 1 106 ? 0.774 -6.292 0.469 1.00 95.19 106 ARG A O 1
ATOM 795 N N . ALA A 1 107 ? 1.288 -4.532 1.754 1.00 95.69 107 ALA A N 1
ATOM 796 C CA . ALA A 1 107 ? 1.845 -3.753 0.653 1.00 95.69 107 ALA A CA 1
ATOM 797 C C . ALA A 1 107 ? 3.104 -4.414 0.082 1.00 95.69 107 ALA A C 1
ATOM 799 O O . ALA A 1 107 ? 3.219 -4.536 -1.136 1.00 95.69 107 ALA A O 1
ATOM 800 N N . VAL A 1 108 ? 3.995 -4.904 0.950 1.00 95.94 108 VAL A N 1
ATOM 801 C CA . VAL A 1 108 ? 5.194 -5.652 0.547 1.00 95.94 108 VAL A CA 1
ATOM 802 C C . VAL A 1 108 ? 4.821 -6.895 -0.260 1.00 95.94 108 VAL A C 1
ATOM 804 O O . VAL A 1 108 ? 5.296 -7.042 -1.382 1.00 95.94 108 VAL A O 1
ATOM 807 N N . GLU A 1 109 ? 3.914 -7.734 0.249 1.00 94.50 109 GLU A N 1
ATOM 808 C CA . GLU A 1 109 ? 3.456 -8.945 -0.450 1.00 94.50 109 GLU A CA 1
ATOM 809 C C . GLU A 1 109 ? 2.944 -8.651 -1.864 1.00 94.50 109 GLU A C 1
ATOM 811 O O . GLU A 1 109 ? 3.285 -9.352 -2.815 1.00 94.50 109 GLU A O 1
ATOM 816 N N . LEU A 1 110 ? 2.115 -7.614 -2.016 1.00 94.00 110 LEU A N 1
ATOM 817 C CA . LEU A 1 110 ? 1.534 -7.248 -3.308 1.00 94.00 110 LEU A CA 1
ATOM 818 C C . LEU A 1 110 ? 2.580 -6.685 -4.272 1.00 94.00 110 LEU A C 1
ATOM 820 O O . LEU A 1 110 ? 2.533 -6.972 -5.469 1.00 94.00 110 LEU A O 1
ATOM 824 N N . VAL A 1 111 ? 3.524 -5.893 -3.763 1.00 95.19 111 VAL A N 1
ATOM 825 C CA . VAL A 1 111 ? 4.629 -5.355 -4.562 1.00 95.19 111 VAL A CA 1
ATOM 826 C C . VAL A 1 111 ? 5.531 -6.481 -5.056 1.00 95.19 111 VAL A C 1
ATOM 828 O O . VAL A 1 111 ? 5.867 -6.498 -6.236 1.00 95.19 111 VAL A O 1
ATOM 831 N N . GLU A 1 112 ? 5.877 -7.444 -4.204 1.00 94.25 112 GLU A N 1
ATOM 832 C CA . GLU A 1 112 ? 6.680 -8.608 -4.594 1.00 94.25 112 GLU A CA 1
ATOM 833 C C . GLU A 1 112 ? 5.935 -9.505 -5.589 1.00 94.25 112 GLU A C 1
ATOM 835 O O . GLU A 1 112 ? 6.500 -9.895 -6.612 1.00 94.25 112 GLU A O 1
ATOM 840 N N . LEU A 1 113 ? 4.643 -9.762 -5.349 1.00 92.81 113 LEU A N 1
ATOM 841 C CA . LEU A 1 113 ? 3.785 -10.546 -6.242 1.00 92.81 113 LEU A CA 1
ATOM 842 C C . LEU A 1 113 ? 3.729 -9.961 -7.661 1.00 92.81 113 LEU A C 1
ATOM 844 O O . LEU A 1 113 ? 3.667 -10.706 -8.639 1.00 92.81 113 LEU A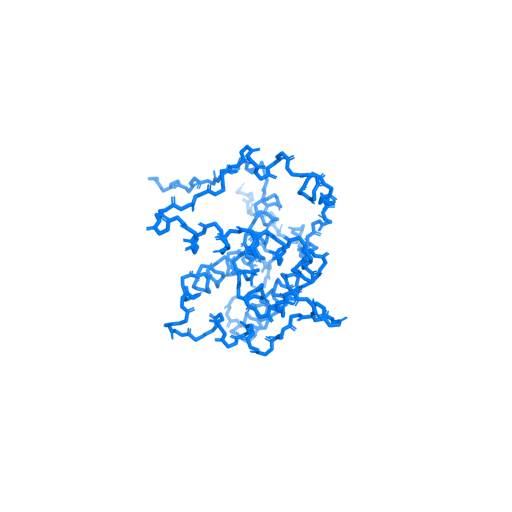 O 1
ATOM 848 N N . HIS A 1 114 ? 3.757 -8.633 -7.784 1.00 92.56 114 HIS A N 1
ATOM 849 C CA . HIS A 1 114 ? 3.665 -7.927 -9.063 1.00 92.56 114 HIS A CA 1
ATOM 850 C C . HIS A 1 114 ? 4.982 -7.288 -9.517 1.00 92.56 114 HIS A C 1
ATOM 852 O O . HIS A 1 114 ? 4.986 -6.494 -10.463 1.00 92.56 114 HIS A O 1
ATOM 858 N N . ALA A 1 115 ? 6.109 -7.653 -8.904 1.00 92.81 115 ALA A N 1
ATOM 859 C CA . ALA A 1 115 ? 7.373 -6.947 -9.074 1.00 92.81 115 ALA A CA 1
ATOM 860 C C . ALA A 1 115 ? 7.860 -6.889 -10.527 1.00 92.81 115 ALA A C 1
ATOM 862 O O . ALA A 1 115 ? 8.328 -5.843 -10.971 1.00 92.81 115 ALA A O 1
ATOM 863 N N . ASP A 1 116 ? 7.708 -7.964 -11.304 1.00 90.38 116 ASP A N 1
ATOM 864 C CA . ASP A 1 116 ? 8.114 -7.960 -12.716 1.00 90.38 116 ASP A CA 1
ATOM 865 C C . ASP A 1 116 ? 7.286 -6.983 -13.559 1.00 90.38 116 ASP A C 1
ATOM 867 O O . ASP A 1 116 ? 7.824 -6.312 -14.442 1.00 90.38 116 ASP A O 1
ATOM 871 N N . THR A 1 117 ? 5.993 -6.848 -13.254 1.00 91.62 117 THR A N 1
ATOM 872 C CA . THR A 1 117 ? 5.124 -5.874 -13.927 1.00 91.62 117 THR A CA 1
ATOM 873 C C . THR A 1 117 ? 5.518 -4.455 -13.533 1.00 91.62 117 THR A C 1
ATOM 875 O O . THR A 1 117 ? 5.681 -3.605 -14.407 1.00 91.62 117 THR A O 1
ATOM 878 N N . ILE A 1 118 ? 5.747 -4.205 -12.239 1.00 93.31 118 ILE A N 1
ATOM 879 C CA . ILE A 1 118 ? 6.179 -2.898 -11.723 1.00 93.31 118 ILE A CA 1
ATOM 880 C C . ILE A 1 118 ? 7.510 -2.485 -12.361 1.00 93.31 118 ILE A C 1
ATOM 882 O O . ILE A 1 118 ? 7.606 -1.398 -12.930 1.00 93.31 118 ILE A O 1
ATOM 886 N N . VAL A 1 119 ? 8.523 -3.356 -12.330 1.00 92.12 119 VAL A N 1
ATOM 887 C CA . VAL A 1 119 ? 9.851 -3.073 -12.895 1.00 92.12 119 VAL A CA 1
ATOM 888 C C . VAL A 1 119 ? 9.779 -2.880 -14.410 1.00 92.12 119 VAL A C 1
ATOM 890 O O . VAL A 1 119 ? 10.423 -1.974 -14.937 1.00 92.12 119 VAL A O 1
ATOM 893 N N . GLY A 1 120 ? 8.984 -3.687 -15.118 1.00 89.94 120 GLY A N 1
ATOM 894 C CA . GLY A 1 120 ? 8.792 -3.547 -16.562 1.00 89.94 120 GLY A CA 1
ATOM 895 C C . GLY A 1 120 ? 8.153 -2.211 -16.949 1.00 89.94 120 GLY A C 1
ATOM 896 O O . GLY A 1 120 ? 8.638 -1.534 -17.858 1.00 89.94 120 GLY A O 1
ATOM 897 N N . LEU A 1 121 ? 7.103 -1.797 -16.233 1.00 90.06 121 LEU A N 1
ATOM 898 C CA . LEU A 1 121 ? 6.436 -0.508 -16.441 1.00 90.06 121 LEU A CA 1
ATOM 899 C C . LEU A 1 121 ? 7.352 0.670 -16.100 1.00 90.06 121 LEU A C 1
ATOM 901 O O . LEU A 1 121 ? 7.458 1.609 -16.889 1.00 90.06 121 LEU A O 1
ATOM 905 N N . ALA A 1 122 ? 8.036 0.607 -14.957 1.00 89.69 122 ALA A N 1
ATOM 906 C CA . ALA A 1 122 ? 8.964 1.645 -14.521 1.00 89.69 122 ALA A CA 1
ATOM 907 C C . ALA A 1 122 ? 10.131 1.808 -15.504 1.00 89.69 122 ALA A C 1
ATOM 909 O O . ALA A 1 122 ? 10.464 2.933 -15.873 1.00 89.69 122 ALA A O 1
ATOM 910 N N . GLY A 1 123 ? 10.704 0.699 -15.986 1.00 88.06 123 GLY A N 1
ATOM 911 C CA . GLY A 1 123 ? 11.740 0.710 -17.018 1.00 88.06 123 GLY A CA 1
ATOM 912 C C . GLY A 1 123 ? 11.245 1.334 -18.323 1.00 88.06 123 GLY A C 1
ATOM 913 O O . GLY A 1 123 ? 11.869 2.258 -18.836 1.00 88.06 123 GLY A O 1
ATOM 914 N N . ASN A 1 124 ? 10.069 0.918 -18.809 1.00 86.62 124 ASN A N 1
ATOM 915 C CA . ASN A 1 124 ? 9.474 1.483 -20.023 1.00 86.62 124 ASN A CA 1
ATOM 916 C C . ASN A 1 124 ? 9.232 2.995 -19.916 1.00 86.62 124 ASN A C 1
ATOM 918 O O . ASN A 1 124 ? 9.492 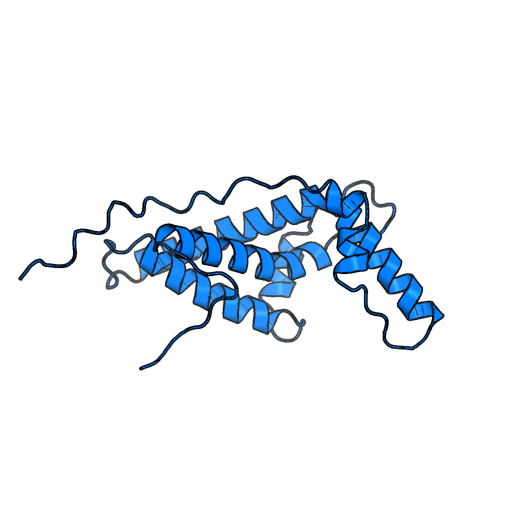3.738 -20.865 1.00 86.62 124 ASN A O 1
ATOM 922 N N . LEU A 1 125 ? 8.734 3.451 -18.766 1.00 85.94 125 LEU A N 1
ATOM 923 C CA . LEU A 1 125 ? 8.524 4.868 -18.502 1.00 85.94 125 LEU A CA 1
ATOM 924 C C . LEU A 1 125 ? 9.856 5.629 -18.462 1.00 85.94 125 LEU A C 1
ATOM 926 O O . LEU A 1 125 ? 9.978 6.669 -19.109 1.00 85.94 125 LEU A O 1
ATOM 930 N N . ALA A 1 126 ? 10.858 5.106 -17.752 1.00 85.62 126 ALA A N 1
ATOM 931 C CA . ALA A 1 126 ? 12.176 5.725 -17.637 1.00 85.62 126 ALA A CA 1
ATOM 932 C C . ALA A 1 126 ? 12.874 5.862 -19.000 1.00 85.62 126 ALA A C 1
ATOM 934 O O . ALA A 1 126 ? 13.377 6.942 -19.318 1.00 85.62 126 ALA A O 1
ATOM 935 N N . ASP A 1 127 ? 12.833 4.819 -19.833 1.00 85.44 127 ASP A N 1
ATOM 936 C CA . ASP A 1 127 ? 13.406 4.833 -21.183 1.00 85.44 127 ASP A CA 1
ATOM 937 C C . ASP A 1 127 ? 12.759 5.924 -22.049 1.00 85.44 127 ASP A C 1
ATOM 939 O O . ASP A 1 127 ? 13.443 6.691 -22.730 1.00 85.44 127 ASP A O 1
ATOM 943 N N . ARG A 1 128 ? 11.429 6.057 -21.985 1.00 81.75 128 ARG A N 1
ATOM 944 C CA . ARG A 1 128 ? 10.693 7.093 -22.726 1.00 81.75 128 ARG A CA 1
ATOM 945 C C . ARG A 1 128 ? 11.038 8.503 -22.251 1.00 81.75 128 ARG A C 1
ATOM 947 O O . ARG A 1 128 ? 11.219 9.390 -23.083 1.00 81.75 128 ARG A O 1
ATOM 954 N N . ILE A 1 129 ? 11.163 8.715 -20.940 1.00 80.88 129 ILE A N 1
ATOM 955 C CA . ILE A 1 129 ? 11.570 10.011 -20.373 1.00 80.88 129 ILE A CA 1
ATOM 956 C C . ILE A 1 129 ? 12.979 10.389 -20.857 1.00 80.88 129 ILE A C 1
ATOM 958 O O . ILE A 1 129 ? 13.199 11.526 -21.282 1.00 80.88 129 ILE A O 1
ATOM 962 N N . GLN A 1 130 ? 13.926 9.443 -20.842 1.00 76.25 130 GLN A N 1
ATO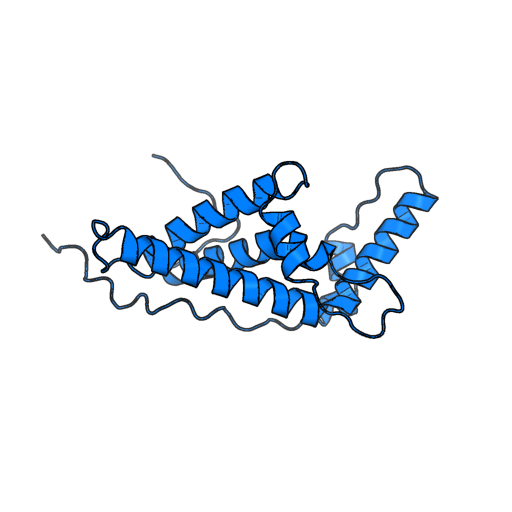M 963 C CA . GLN A 1 130 ? 15.310 9.689 -21.267 1.00 76.25 130 GLN A CA 1
ATOM 964 C C . GLN A 1 130 ? 15.424 10.065 -22.749 1.00 76.25 130 GLN A C 1
ATOM 966 O O . GLN A 1 130 ? 16.248 10.911 -23.102 1.00 76.25 130 GLN A O 1
ATOM 971 N N . VAL A 1 131 ? 14.596 9.468 -23.610 1.00 73.50 131 VAL A N 1
ATOM 972 C CA . VAL A 1 131 ? 14.622 9.717 -25.059 1.00 73.50 131 VAL A CA 1
ATOM 973 C C . VAL A 1 131 ? 14.024 11.077 -25.422 1.00 73.50 131 VAL A C 1
ATOM 975 O O . VAL A 1 131 ? 14.540 11.744 -26.317 1.00 73.50 131 VAL A O 1
ATOM 978 N N . ILE A 1 132 ? 12.949 11.500 -24.752 1.00 66.12 132 ILE A N 1
ATOM 979 C CA . ILE A 1 132 ? 12.110 12.603 -25.249 1.00 66.12 132 ILE A CA 1
ATOM 980 C C . ILE A 1 132 ? 12.444 13.942 -24.562 1.00 66.12 132 ILE A C 1
ATOM 982 O O . ILE A 1 132 ? 12.167 14.992 -25.129 1.00 66.12 132 ILE A O 1
ATOM 986 N N . LYS A 1 133 ? 13.093 13.950 -23.383 1.00 65.06 133 LYS A N 1
ATOM 987 C CA . LYS A 1 133 ? 13.333 15.168 -22.563 1.00 65.06 133 LYS A CA 1
ATOM 988 C C . LYS A 1 133 ? 12.073 16.032 -22.335 1.00 65.06 133 LYS A C 1
ATOM 990 O O . LYS A 1 133 ? 12.187 17.203 -21.982 1.00 65.06 133 LYS A O 1
ATOM 995 N N . GLU A 1 134 ? 10.886 15.454 -22.498 1.00 65.88 134 GLU A N 1
ATOM 996 C CA . GLU A 1 134 ? 9.584 16.076 -22.245 1.00 65.88 134 GLU A CA 1
ATOM 997 C C . GLU A 1 134 ? 8.785 15.241 -21.237 1.00 65.88 134 GLU A C 1
ATOM 999 O O . GLU A 1 134 ? 9.166 14.125 -20.874 1.00 65.88 134 GLU A O 1
ATOM 1004 N N . HIS A 1 135 ? 7.657 15.791 -20.780 1.00 68.38 135 HIS A N 1
ATOM 1005 C CA . HIS A 1 135 ? 6.713 15.076 -19.930 1.00 68.38 135 HIS A CA 1
ATOM 1006 C C . HIS A 1 135 ? 6.124 13.869 -20.667 1.00 68.38 135 HIS A C 1
ATOM 1008 O O . HIS A 1 135 ? 5.371 14.015 -21.627 1.00 68.38 135 HIS A O 1
ATOM 1014 N N . VAL A 1 136 ? 6.428 12.670 -20.171 1.00 73.00 136 VAL A N 1
ATOM 1015 C CA . VAL A 1 136 ? 5.797 11.424 -20.610 1.00 73.00 136 VAL A CA 1
ATOM 1016 C C . VAL A 1 136 ? 4.759 11.018 -19.573 1.00 73.00 136 VAL A C 1
ATOM 1018 O O . VAL A 1 136 ? 5.050 10.945 -18.381 1.00 73.00 136 VAL A O 1
ATOM 1021 N N . THR A 1 137 ? 3.544 10.735 -20.027 1.00 77.69 137 THR A N 1
ATOM 1022 C CA . THR A 1 137 ? 2.476 10.162 -19.205 1.00 77.69 137 THR A CA 1
ATOM 1023 C C . THR A 1 137 ? 2.056 8.835 -19.818 1.00 77.69 137 THR A C 1
ATOM 1025 O O . THR A 1 137 ? 1.855 8.747 -21.028 1.00 77.69 137 THR A O 1
ATOM 1028 N N . LEU A 1 138 ? 1.950 7.799 -18.987 1.00 81.12 138 LEU A N 1
ATOM 1029 C CA . LEU A 1 138 ? 1.218 6.586 -19.338 1.00 81.12 138 LEU A CA 1
ATOM 1030 C C . LEU A 1 138 ? -0.208 6.797 -18.838 1.00 81.12 138 LEU A C 1
ATOM 1032 O O . LEU A 1 138 ? -0.428 6.862 -17.629 1.00 81.12 138 LEU A O 1
ATOM 1036 N N . ASP A 1 139 ? -1.144 7.013 -19.754 1.00 85.75 139 ASP A N 1
ATOM 1037 C CA . ASP A 1 139 ? -2.539 7.231 -19.389 1.00 85.75 139 ASP A CA 1
ATOM 1038 C C . ASP A 1 139 ? -3.237 5.913 -19.013 1.00 85.75 139 ASP A C 1
ATOM 1040 O O . ASP A 1 139 ? -2.733 4.814 -19.266 1.00 85.75 139 ASP A O 1
ATOM 1044 N N . ALA A 1 140 ? -4.394 6.026 -18.355 1.00 84.31 140 ALA A N 1
ATOM 1045 C CA . ALA A 1 140 ? -5.158 4.857 -17.927 1.00 84.31 140 ALA A CA 1
ATOM 1046 C C . ALA A 1 140 ? -5.527 3.930 -19.103 1.00 84.31 140 ALA A C 1
ATOM 1048 O O . ALA A 1 140 ? -5.246 2.739 -18.988 1.00 84.31 140 ALA A O 1
ATOM 1049 N N . PRO A 1 141 ? -6.028 4.425 -20.258 1.00 88.25 141 PRO A N 1
ATOM 1050 C CA . PRO A 1 141 ? -6.326 3.561 -21.401 1.00 88.25 141 PRO A CA 1
ATOM 1051 C C . PRO A 1 141 ? -5.117 2.762 -21.898 1.00 88.25 141 PRO A C 1
ATOM 1053 O O . PRO A 1 141 ? -5.252 1.586 -22.236 1.00 88.25 141 PRO A O 1
ATOM 1056 N N . TYR A 1 142 ? -3.928 3.372 -21.932 1.00 87.44 142 TYR A N 1
ATOM 1057 C CA . TYR A 1 142 ? -2.706 2.665 -22.291 1.00 87.44 142 TYR A CA 1
ATOM 1058 C C . TYR A 1 142 ? -2.386 1.565 -21.282 1.00 87.44 142 TYR A C 1
ATOM 1060 O O . TYR A 1 142 ? -2.165 0.426 -21.686 1.00 87.44 142 TYR A O 1
ATOM 1068 N N . LEU A 1 143 ? -2.372 1.892 -19.986 1.00 86.44 143 LEU A N 1
ATOM 1069 C CA . LEU A 1 143 ? -2.038 0.942 -18.922 1.00 86.44 143 LEU A CA 1
ATOM 1070 C C . LEU A 1 143 ? -3.027 -0.228 -18.880 1.00 86.44 143 LEU A C 1
ATOM 1072 O O . LEU A 1 143 ? -2.606 -1.381 -18.853 1.00 86.44 143 LEU A O 1
ATOM 1076 N N . GLU A 1 144 ? -4.326 0.054 -18.949 1.00 87.94 144 GLU A N 1
ATOM 1077 C CA . GLU A 1 144 ? -5.408 -0.940 -18.978 1.00 87.94 144 GLU A CA 1
ATOM 1078 C C . GLU A 1 144 ? -5.381 -1.808 -20.246 1.00 87.94 144 GLU A C 1
ATOM 1080 O O . GLU A 1 144 ? -5.873 -2.937 -20.246 1.00 87.94 144 GLU A O 1
ATOM 1085 N N . GLY A 1 145 ? -4.778 -1.312 -21.329 1.00 87.00 145 GLY A N 1
ATOM 1086 C CA . GLY A 1 145 ? -4.558 -2.060 -22.565 1.00 87.00 145 GLY A CA 1
ATOM 1087 C C . GLY A 1 145 ? -3.393 -3.054 -22.509 1.00 87.00 145 GLY A C 1
ATOM 1088 O O . GLY A 1 145 ? -3.253 -3.871 -23.421 1.00 87.00 145 GLY A O 1
ATOM 1089 N N . LEU A 1 146 ? -2.541 -3.010 -21.479 1.00 86.81 146 LEU A N 1
ATOM 1090 C CA . LEU A 1 146 ? -1.370 -3.882 -21.391 1.00 86.81 146 LEU A CA 1
ATOM 1091 C C . LEU A 1 146 ? -1.767 -5.287 -20.915 1.00 86.81 146 LEU A C 1
ATOM 1093 O O . LEU A 1 146 ? -2.335 -5.415 -19.829 1.00 86.81 146 LEU A O 1
ATOM 1097 N N . PRO A 1 147 ? -1.372 -6.364 -21.626 1.00 86.31 147 PRO A N 1
ATOM 1098 C CA . PRO A 1 147 ? -1.676 -7.732 -21.201 1.00 86.31 147 PRO A CA 1
ATOM 1099 C C . PRO A 1 147 ? -1.193 -8.047 -19.781 1.00 86.31 147 PRO A C 1
ATOM 1101 O O . PRO A 1 147 ? -1.871 -8.739 -19.032 1.00 86.31 147 PRO A O 1
ATOM 1104 N N . ALA A 1 148 ? -0.035 -7.510 -19.383 1.00 84.00 148 ALA A N 1
ATOM 1105 C CA . ALA A 1 148 ? 0.497 -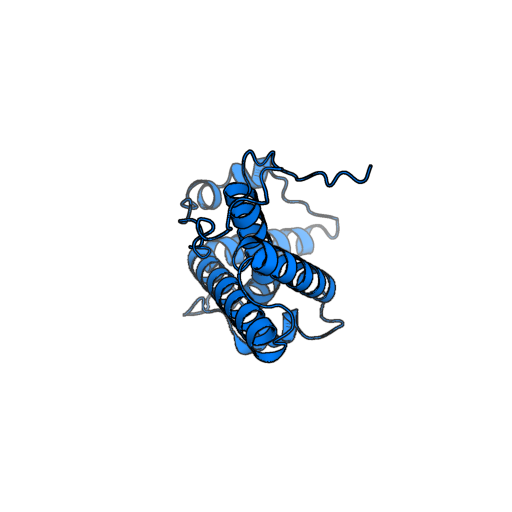7.690 -18.033 1.00 84.00 148 ALA A CA 1
ATOM 1106 C C . ALA A 1 148 ? -0.403 -7.068 -16.950 1.00 84.00 148 ALA A C 1
ATOM 1108 O O . ALA A 1 148 ? -0.519 -7.635 -15.871 1.00 84.00 148 ALA A O 1
ATOM 1109 N N . VAL A 1 149 ? -1.065 -5.945 -17.251 1.00 85.38 149 VAL A N 1
ATOM 1110 C CA . VAL A 1 149 ? -1.996 -5.268 -16.334 1.00 85.38 149 VAL A CA 1
ATOM 1111 C C . VAL A 1 149 ? -3.353 -5.971 -16.326 1.00 85.38 149 VAL A C 1
ATOM 1113 O O . VAL A 1 149 ? -3.912 -6.202 -15.260 1.00 85.38 149 VAL A O 1
ATOM 1116 N N . GLN A 1 150 ? -3.853 -6.395 -17.489 1.00 86.00 150 GLN A N 1
ATOM 1117 C CA . GLN A 1 150 ? -5.114 -7.144 -17.603 1.00 86.00 150 GLN A CA 1
ATOM 1118 C C . GLN A 1 150 ? -5.078 -8.495 -16.881 1.00 86.00 150 GLN A C 1
ATOM 1120 O O . GLN A 1 150 ? -6.108 -8.978 -16.420 1.00 86.00 150 GLN A O 1
ATOM 1125 N N . ASN A 1 151 ? -3.892 -9.095 -16.770 1.00 84.06 151 ASN A N 1
ATOM 1126 C CA . ASN A 1 151 ? -3.686 -10.370 -16.088 1.00 84.06 151 ASN A CA 1
ATOM 1127 C C . ASN A 1 151 ? -3.415 -10.222 -14.578 1.00 84.06 151 ASN A C 1
ATOM 1129 O O . ASN A 1 151 ? -3.179 -11.231 -13.907 1.00 84.06 151 ASN A O 1
ATOM 1133 N N . ILE A 1 152 ? -3.444 -9.002 -14.021 1.00 84.00 152 ILE A N 1
ATOM 1134 C CA . ILE A 1 152 ? -3.365 -8.800 -12.570 1.00 84.00 152 ILE A CA 1
ATOM 1135 C C . ILE A 1 152 ? -4.620 -9.405 -11.943 1.00 84.00 152 ILE A C 1
ATOM 1137 O O . ILE A 1 152 ? -5.742 -8.953 -12.163 1.00 84.00 152 ILE A O 1
ATOM 1141 N N . SER A 1 153 ? -4.423 -10.464 -11.163 1.00 77.31 153 SER A N 1
ATOM 1142 C CA . SER A 1 153 ? -5.515 -11.116 -10.451 1.00 77.31 153 SER A CA 1
ATOM 1143 C C . SER A 1 153 ? -6.034 -10.212 -9.336 1.00 77.31 153 SER A C 1
ATOM 1145 O O . SER A 1 153 ? -5.250 -9.592 -8.617 1.00 77.31 153 SER A O 1
ATOM 1147 N N . VAL A 1 154 ? -7.357 -10.164 -9.165 1.00 73.75 154 VAL A N 1
ATOM 1148 C CA . VAL A 1 154 ? -7.965 -9.501 -8.007 1.00 73.75 154 VAL A CA 1
ATOM 1149 C C . VAL A 1 154 ? -7.553 -10.274 -6.762 1.00 73.75 154 VAL A C 1
ATOM 1151 O O . VAL A 1 154 ? -7.877 -11.453 -6.622 1.00 73.75 154 VAL A O 1
ATOM 1154 N N . VAL A 1 155 ? -6.805 -9.620 -5.880 1.00 74.44 155 VAL A N 1
ATOM 1155 C CA . VAL A 1 155 ? -6.325 -10.247 -4.649 1.00 74.44 155 VAL A CA 1
ATOM 1156 C C . VAL A 1 155 ? -7.386 -10.113 -3.562 1.00 74.44 155 VAL A C 1
ATOM 1158 O O . VAL A 1 155 ? -8.103 -9.112 -3.506 1.00 74.44 155 VAL A O 1
ATOM 1161 N N . GLU A 1 156 ? -7.494 -11.128 -2.704 1.00 75.00 156 GLU A N 1
ATOM 1162 C CA . GLU A 1 156 ? -8.480 -11.136 -1.627 1.00 75.00 156 GLU A CA 1
ATOM 1163 C C . GLU A 1 156 ? -8.364 -9.894 -0.722 1.00 75.00 156 GLU A C 1
ATOM 1165 O O . GLU A 1 156 ? -7.248 -9.396 -0.477 1.00 75.00 156 GLU A O 1
ATOM 1170 N N . PRO A 1 157 ? -9.509 -9.389 -0.215 1.00 69.62 157 PRO A N 1
ATOM 1171 C CA . PRO A 1 157 ? -9.530 -8.296 0.742 1.00 69.62 157 PRO A CA 1
ATOM 1172 C C . PRO A 1 157 ? -8.709 -8.628 1.985 1.00 69.62 157 PRO A C 1
ATOM 1174 O O . PRO A 1 157 ? -8.666 -9.767 2.443 1.00 69.62 157 PRO A O 1
ATOM 1177 N N . ILE A 1 158 ? -8.102 -7.600 2.569 1.00 69.38 158 ILE A N 1
ATOM 1178 C CA . ILE A 1 158 ? -7.409 -7.725 3.850 1.00 69.38 158 ILE A CA 1
ATOM 1179 C C . ILE A 1 158 ? -8.463 -8.080 4.901 1.00 69.38 158 ILE A C 1
ATOM 1181 O O . ILE A 1 158 ? -9.451 -7.347 4.999 1.00 69.38 158 ILE A O 1
ATOM 1185 N N . PRO A 1 159 ? -8.287 -9.158 5.685 1.00 66.69 159 PRO A N 1
ATOM 1186 C CA . PRO A 1 159 ? -9.144 -9.420 6.826 1.00 66.69 159 PRO A CA 1
ATOM 1187 C C . PRO A 1 159 ? -8.950 -8.279 7.821 1.00 66.69 159 PRO A C 1
ATOM 1189 O O . PRO A 1 159 ? -7.902 -8.157 8.457 1.00 66.69 159 PRO A O 1
ATOM 1192 N N . ILE A 1 160 ? -9.949 -7.412 7.907 1.00 65.69 160 ILE A N 1
ATOM 1193 C CA . ILE A 1 160 ? -10.011 -6.367 8.918 1.00 65.69 160 ILE A CA 1
ATOM 1194 C C . ILE A 1 160 ? -10.900 -6.915 10.026 1.00 65.69 160 ILE A C 1
ATOM 1196 O O . ILE A 1 160 ? -11.938 -7.496 9.718 1.00 65.69 160 ILE A O 1
ATOM 1200 N N . GLY A 1 161 ? -10.450 -6.811 11.279 1.00 60.22 161 GLY A N 1
ATOM 1201 C CA . GLY A 1 161 ? -11.105 -7.414 12.444 1.00 60.22 161 GLY A CA 1
ATOM 1202 C C . GLY A 1 161 ? -12.625 -7.207 12.512 1.00 60.22 161 GLY A C 1
ATOM 1203 O O . GLY A 1 161 ? -13.182 -6.297 11.905 1.00 60.22 161 GLY A O 1
ATOM 1204 N N . ASP A 1 162 ? -13.283 -8.086 13.266 1.00 52.41 162 ASP A N 1
ATOM 1205 C CA . ASP A 1 162 ? -14.738 -8.240 13.317 1.00 52.41 162 ASP A CA 1
ATOM 1206 C C . ASP A 1 162 ? -15.473 -6.943 13.718 1.00 52.41 162 ASP A C 1
ATOM 1208 O O . ASP A 1 162 ? -15.446 -6.530 14.880 1.00 52.41 162 ASP A O 1
ATOM 1212 N N . THR A 1 163 ? -16.151 -6.305 12.758 1.00 50.56 163 THR A N 1
ATOM 1213 C CA . THR A 1 163 ? -16.951 -5.085 12.976 1.00 50.56 163 THR A CA 1
ATOM 1214 C C . THR A 1 163 ? -18.265 -5.358 13.715 1.00 50.56 163 THR A C 1
ATOM 1216 O O . THR A 1 163 ? -18.934 -4.418 14.139 1.00 50.56 163 THR A O 1
ATOM 1219 N N . THR A 1 164 ? -18.640 -6.627 13.927 1.00 44.91 164 THR A N 1
ATOM 1220 C CA . THR A 1 164 ? -19.917 -7.006 14.561 1.00 44.91 164 THR A CA 1
ATOM 1221 C C . THR A 1 164 ? -19.948 -6.839 16.084 1.00 44.91 164 THR A C 1
ATOM 1223 O O . THR A 1 164 ? -21.001 -7.005 16.694 1.00 44.91 164 THR A O 1
ATOM 1226 N N . LYS A 1 165 ? -18.824 -6.462 16.711 1.00 43.22 165 LYS A N 1
ATOM 1227 C CA . LYS A 1 165 ? -18.737 -6.153 18.152 1.00 43.22 165 LYS A CA 1
ATOM 1228 C C . LYS A 1 165 ? -18.995 -4.685 18.508 1.00 43.22 165 LYS A C 1
ATOM 1230 O O . LYS A 1 165 ? -18.767 -4.295 19.650 1.00 43.22 165 LYS A O 1
ATOM 1235 N N . ALA A 1 166 ? -19.436 -3.860 17.561 1.00 44.28 166 ALA A N 1
ATOM 1236 C CA . ALA A 1 166 ? -19.978 -2.554 17.905 1.00 44.28 166 ALA A CA 1
ATOM 1237 C C . ALA A 1 166 ? -21.363 -2.762 18.534 1.00 44.28 166 ALA A C 1
ATOM 1239 O O . ALA A 1 166 ? -22.315 -3.113 17.834 1.00 44.28 166 ALA A O 1
ATOM 1240 N N . ASP A 1 167 ? -21.465 -2.586 19.855 1.00 39.56 167 ASP A N 1
ATOM 1241 C CA . ASP A 1 167 ? -22.757 -2.551 20.539 1.00 39.56 167 ASP A CA 1
ATOM 1242 C C . ASP A 1 167 ? -23.682 -1.548 19.825 1.00 39.56 167 ASP A C 1
ATOM 1244 O O . ASP A 1 167 ? -23.225 -0.469 19.424 1.00 39.56 167 ASP A O 1
ATOM 1248 N N . PRO A 1 168 ? -24.974 -1.875 19.635 1.00 40.44 168 PRO A N 1
ATOM 1249 C CA . PRO A 1 168 ? -25.911 -0.955 19.017 1.00 40.44 168 PRO A CA 1
ATOM 1250 C C . PRO A 1 168 ? -25.942 0.336 19.835 1.00 40.44 168 PRO A C 1
ATOM 1252 O O . PRO A 1 168 ? -26.313 0.343 21.010 1.00 40.44 168 PRO A O 1
ATOM 1255 N N . ILE A 1 169 ? -25.524 1.429 19.195 1.00 44.31 169 ILE A N 1
ATOM 1256 C CA . ILE A 1 169 ? -25.605 2.778 19.749 1.00 44.31 169 ILE A CA 1
ATOM 1257 C C . ILE A 1 169 ? -27.066 3.011 20.148 1.00 44.31 169 ILE A C 1
ATOM 1259 O O . ILE A 1 169 ? -27.964 2.800 19.332 1.00 44.31 169 ILE A O 1
ATOM 1263 N N . GLY A 1 170 ? -27.249 3.378 21.419 1.00 44.25 170 GLY A N 1
ATOM 1264 C CA . GLY A 1 170 ? -28.507 3.524 22.151 1.00 44.25 170 GLY A CA 1
ATOM 1265 C C . GLY A 1 170 ? -29.763 3.742 21.310 1.00 44.25 170 GLY A C 1
ATOM 1266 O O . GLY A 1 170 ? -29.866 4.698 20.545 1.00 44.25 170 GLY A O 1
ATOM 1267 N N . GLN A 1 171 ? -30.743 2.865 21.521 1.00 36.31 171 GLN A N 1
ATOM 1268 C CA . GLN A 1 171 ? -32.137 3.228 21.310 1.00 36.31 171 GLN A CA 1
ATOM 1269 C C . GLN A 1 171 ? -32.593 3.992 22.556 1.00 36.31 171 GLN A C 1
ATOM 1271 O O . GLN A 1 171 ? -32.577 3.429 23.653 1.00 36.31 171 GLN A O 1
ATOM 1276 N N . ASP A 1 172 ? -32.910 5.272 22.356 1.00 40.88 172 ASP A N 1
ATOM 1277 C CA . ASP A 1 172 ? -33.659 6.121 23.292 1.00 40.88 172 ASP A CA 1
ATOM 1278 C C . ASP A 1 172 ? -35.034 5.518 23.642 1.00 40.88 172 ASP A C 1
ATOM 1280 O O . ASP A 1 172 ? -35.668 4.906 22.745 1.00 40.88 172 ASP A O 1
#

Radius of gyration: 19.03 Å; chains: 1; bounding box: 52×33×53 Å

pLDDT: mean 82.39, std 14.67, range [36.31, 96.19]